Protein AF-A0A535A397-F1 (afdb_monomer)

Foldseek 3Di:
DVPPPVVVLVVQLVVLCVLQVLDDSVVSSVLSCQLVVQLVVCVVCVVVVCVVVVHPHDDVCNNVVSNVVSVVVSSVVSVVVSVVSVVVVVVD

Mean predicted aligned error: 4.18 Å

Radius of gyration: 16.2 Å; Cα contacts (8 Å, |Δi|>4): 38; chains: 1; bounding box: 32×35×49 Å

Secondary structure (DSSP, 8-state):
-TTTHHHHHHHHHHHHHHH-TTS-HHHHHHHHHHHHHHHHHHHHTHHHHHHHHT-SSPPTTHHHHHHHHHHHHHHHHHHHHHHHHHHHHHH-

pLDDT: mean 92.17, std 6.89, range [59.72, 98.19]

Solvent-accessible surface area (backbone atoms only — not comparable to full-atom values): 5248 Å² total; per-residue (Å²): 94,79,87,55,50,50,55,54,52,48,54,46,34,53,50,47,42,68,79,43,69,72,51,53,72,71,55,32,52,49,52,42,51,52,49,55,47,49,60,49,46,56,64,74,43,39,71,60,49,29,62,75,70,73,39,99,64,82,60,92,60,45,74,54,56,49,50,52,50,52,50,54,55,46,50,55,51,50,53,53,51,33,54,50,51,54,51,55,66,72,76,107

Structure (mmCIF, N/CA/C/O backbone):
data_AF-A0A535A397-F1
#
_entry.id   AF-A0A535A397-F1
#
loop_
_atom_site.group_PDB
_atom_site.id
_atom_site.type_symbol
_atom_site.label_atom_id
_atom_site.label_alt_id
_atom_site.label_comp_id
_atom_site.label_asym_id
_atom_site.label_entity_id
_atom_site.label_seq_id
_atom_site.pdbx_PDB_ins_code
_atom_site.Cartn_x
_atom_site.Cartn_y
_atom_site.Cartn_z
_atom_site.occupancy
_atom_site.B_iso_or_equiv
_atom_site.auth_seq_id
_atom_site.auth_comp_id
_atom_site.auth_asym_id
_atom_site.auth_atom_id
_atom_site.pdbx_PDB_model_num
ATOM 1 N N . VAL A 1 1 ? 1.981 19.720 1.846 1.00 86.31 1 VAL A N 1
ATOM 2 C CA . VAL A 1 1 ? 1.420 18.608 2.660 1.00 86.31 1 VAL A CA 1
ATOM 3 C C . VAL A 1 1 ? -0.052 18.846 2.949 1.00 86.31 1 VAL A C 1
ATOM 5 O O . VAL A 1 1 ? -0.852 18.031 2.516 1.00 86.31 1 VAL A O 1
ATOM 8 N N . GLU A 1 2 ? -0.408 19.956 3.601 1.00 95.19 2 GLU A N 1
ATOM 9 C CA . GLU A 1 2 ? -1.797 20.281 3.977 1.00 95.19 2 GLU A CA 1
ATOM 10 C C . GLU A 1 2 ? -2.790 20.307 2.810 1.00 95.19 2 GLU A C 1
ATOM 12 O O . GLU A 1 2 ? -3.906 19.833 2.955 1.00 95.19 2 GLU A O 1
ATOM 17 N N . GLU A 1 3 ? -2.372 20.807 1.649 1.00 91.94 3 GLU A N 1
ATOM 18 C CA . GLU A 1 3 ? -3.254 20.982 0.489 1.00 91.94 3 GLU A CA 1
ATOM 19 C C . GLU A 1 3 ? -3.501 19.691 -0.311 1.00 91.94 3 GLU A C 1
ATOM 21 O O . GLU A 1 3 ? -4.562 19.527 -0.896 1.00 91.94 3 GLU A O 1
ATOM 26 N N . PHE A 1 4 ? -2.548 18.750 -0.314 1.00 89.25 4 PHE A N 1
ATOM 27 C CA . PHE A 1 4 ? -2.581 17.593 -1.227 1.00 89.25 4 PHE A CA 1
ATOM 28 C C . PHE A 1 4 ? -2.391 16.250 -0.530 1.00 89.25 4 PHE A C 1
ATOM 30 O O . PHE A 1 4 ? -3.143 15.313 -0.763 1.00 89.25 4 PHE A O 1
ATOM 37 N N . ILE A 1 5 ? -1.401 16.146 0.358 1.00 92.50 5 ILE A N 1
ATOM 38 C CA . ILE A 1 5 ? -1.085 14.878 1.023 1.00 92.50 5 ILE A CA 1
ATOM 39 C C . ILE A 1 5 ? -2.137 14.571 2.082 1.00 92.50 5 ILE A C 1
ATOM 41 O O . ILE A 1 5 ? -2.698 13.483 2.087 1.00 92.50 5 ILE A O 1
ATOM 45 N N . ARG A 1 6 ? -2.442 15.535 2.958 1.00 94.75 6 ARG A N 1
ATOM 46 C CA . ARG A 1 6 ? -3.382 15.312 4.060 1.00 94.75 6 ARG A CA 1
ATOM 47 C C . ARG A 1 6 ? -4.796 14.950 3.575 1.00 94.75 6 ARG A C 1
ATOM 49 O O . ARG A 1 6 ? -5.352 14.019 4.154 1.00 94.75 6 ARG A O 1
ATOM 56 N N . PRO A 1 7 ? -5.381 15.607 2.553 1.00 96.75 7 PRO A N 1
ATOM 57 C CA . PRO A 1 7 ? -6.696 15.227 2.039 1.00 96.75 7 PRO A CA 1
ATOM 58 C C . PRO A 1 7 ? -6.716 13.806 1.473 1.00 96.75 7 PRO A C 1
ATOM 60 O O . PRO A 1 7 ? -7.554 13.014 1.886 1.00 96.75 7 PRO A O 1
ATOM 63 N N . VAL A 1 8 ? -5.738 13.446 0.636 1.00 95.12 8 VAL A N 1
ATOM 64 C CA . VAL A 1 8 ? -5.647 12.095 0.054 1.00 95.12 8 VAL A CA 1
ATOM 65 C C . VAL A 1 8 ? -5.425 11.038 1.136 1.00 95.12 8 VAL A C 1
ATOM 67 O O . VAL A 1 8 ? -6.055 9.987 1.117 1.00 95.12 8 VAL A O 1
ATOM 70 N N . THR A 1 9 ? -4.568 11.310 2.126 1.00 96.69 9 THR A N 1
ATOM 71 C CA . THR A 1 9 ? -4.376 10.399 3.264 1.00 96.69 9 THR A CA 1
ATOM 72 C C . THR A 1 9 ? -5.678 10.188 4.037 1.00 96.69 9 THR A C 1
ATOM 74 O O . THR A 1 9 ? -5.991 9.050 4.367 1.00 96.69 9 THR A O 1
ATOM 77 N N . ARG A 1 10 ? -6.465 11.244 4.284 1.00 97.31 10 ARG A N 1
ATOM 78 C CA . ARG A 1 10 ? -7.766 11.127 4.966 1.00 97.31 10 ARG A CA 1
ATOM 79 C C . ARG A 1 10 ? -8.773 10.317 4.160 1.00 97.31 10 ARG A C 1
ATOM 81 O O . ARG A 1 10 ? -9.413 9.441 4.723 1.00 97.31 10 ARG A O 1
ATOM 88 N N . GLU A 1 11 ? -8.866 10.557 2.858 1.00 97.88 11 GLU A N 1
ATOM 89 C CA . GLU A 1 11 ? -9.734 9.776 1.972 1.00 97.88 11 GLU A CA 1
ATOM 90 C C . GLU A 1 11 ? -9.353 8.286 1.998 1.00 97.88 11 GLU A C 1
ATOM 92 O O . GLU A 1 11 ? -10.205 7.412 2.145 1.00 97.88 11 GLU A O 1
ATOM 97 N N . MET A 1 12 ? -8.054 7.978 1.964 1.00 97.25 12 MET A N 1
ATOM 98 C CA . MET A 1 12 ? -7.576 6.603 2.119 1.00 97.25 12 MET A CA 1
ATOM 99 C C . MET A 1 12 ? -7.884 6.021 3.508 1.00 97.25 12 MET A C 1
ATOM 101 O O . MET A 1 12 ? -8.238 4.845 3.600 1.00 97.25 12 MET A O 1
ATOM 105 N N . GLU A 1 13 ? -7.761 6.806 4.587 1.00 98.19 13 GLU A N 1
ATOM 106 C CA . GLU A 1 13 ? -8.143 6.384 5.946 1.00 98.19 13 GLU A CA 1
ATOM 107 C C . GLU A 1 13 ? -9.631 6.022 6.009 1.00 98.19 13 GLU A C 1
ATOM 109 O O . GLU A 1 13 ? -9.980 4.987 6.578 1.00 98.19 13 GLU A O 1
ATOM 114 N N . GLU A 1 14 ? -10.498 6.829 5.395 1.00 98.19 14 GLU A N 1
ATOM 115 C CA . GLU A 1 14 ? -11.943 6.587 5.321 1.00 98.19 14 GLU A CA 1
ATOM 116 C C . GLU A 1 14 ? -12.264 5.298 4.555 1.00 98.19 14 GLU A C 1
ATOM 118 O O . GLU A 1 14 ? -13.038 4.469 5.042 1.00 98.19 14 GLU A O 1
ATOM 123 N N . ILE A 1 15 ? -11.611 5.073 3.410 1.00 97.44 15 ILE A N 1
ATOM 124 C CA . ILE A 1 15 ? -11.755 3.839 2.625 1.00 97.44 15 ILE A CA 1
ATOM 125 C C . ILE A 1 15 ? -11.327 2.621 3.450 1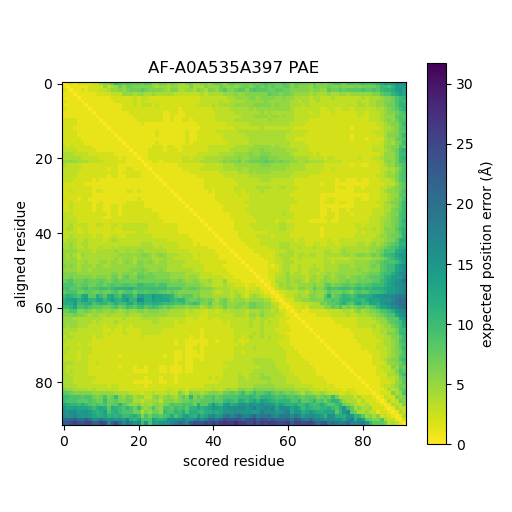.00 97.44 15 ILE A C 1
ATOM 127 O O . ILE A 1 15 ? -12.074 1.649 3.559 1.00 97.44 15 ILE A O 1
ATOM 131 N N . VAL A 1 16 ? -10.143 2.660 4.065 1.00 97.25 16 VAL A N 1
ATOM 132 C CA . VAL A 1 16 ? -9.622 1.529 4.851 1.00 97.25 16 VAL A CA 1
ATOM 133 C C . VAL A 1 16 ? -10.505 1.248 6.069 1.00 97.25 16 VAL A C 1
ATOM 135 O O . VAL A 1 16 ? -10.801 0.086 6.353 1.00 97.25 16 VAL A O 1
ATOM 138 N N . ALA A 1 17 ? -10.965 2.289 6.767 1.00 97.12 17 ALA A N 1
ATOM 139 C CA . ALA A 1 17 ? -11.878 2.146 7.897 1.00 97.12 17 ALA A CA 1
ATOM 140 C C . ALA A 1 17 ? -13.223 1.529 7.479 1.00 97.12 17 ALA A C 1
ATOM 142 O O . ALA A 1 17 ? -13.793 0.741 8.236 1.00 97.12 17 ALA A O 1
ATOM 143 N N . HIS A 1 18 ? -13.711 1.845 6.275 1.00 97.19 18 HIS A N 1
ATOM 144 C CA . HIS A 1 18 ? -14.928 1.252 5.728 1.00 97.19 18 HIS A CA 1
ATOM 145 C C . HIS A 1 18 ? -14.739 -0.220 5.333 1.00 97.19 18 HIS A C 1
ATOM 147 O O . HIS A 1 18 ? -15.578 -1.058 5.660 1.00 97.19 18 HIS A O 1
ATOM 153 N N . LEU A 1 19 ? -13.629 -0.548 4.667 1.00 95.62 19 LEU A N 1
ATOM 154 C CA . LEU A 1 19 ? -13.333 -1.911 4.218 1.00 95.62 19 LEU A CA 1
ATOM 155 C C . LEU A 1 19 ? -13.068 -2.866 5.388 1.00 95.62 19 LEU A C 1
ATOM 157 O O . LEU A 1 19 ? -13.457 -4.033 5.336 1.00 95.62 19 LEU A O 1
ATOM 161 N N . VAL A 1 20 ? -12.412 -2.387 6.452 1.00 95.50 20 VAL A N 1
ATOM 162 C CA . VAL A 1 20 ? -11.989 -3.227 7.582 1.00 95.50 20 VAL A CA 1
ATOM 163 C C . VAL A 1 20 ? -12.334 -2.568 8.931 1.00 95.50 20 VAL A C 1
ATOM 165 O O . VAL A 1 20 ? -11.444 -2.167 9.687 1.00 95.50 20 VAL A O 1
ATOM 168 N N . PRO A 1 21 ? -13.627 -2.521 9.312 1.00 94.44 21 PRO A N 1
ATOM 169 C CA . PRO A 1 21 ? -14.121 -1.732 10.452 1.00 94.44 21 PRO A CA 1
ATOM 170 C C . PRO A 1 21 ? -13.656 -2.226 11.832 1.00 94.44 21 PRO A C 1
ATOM 172 O O . PRO A 1 21 ? -13.889 -1.579 12.849 1.00 94.44 21 PRO A O 1
ATOM 175 N N . ALA A 1 22 ? -13.012 -3.394 11.902 1.00 94.50 2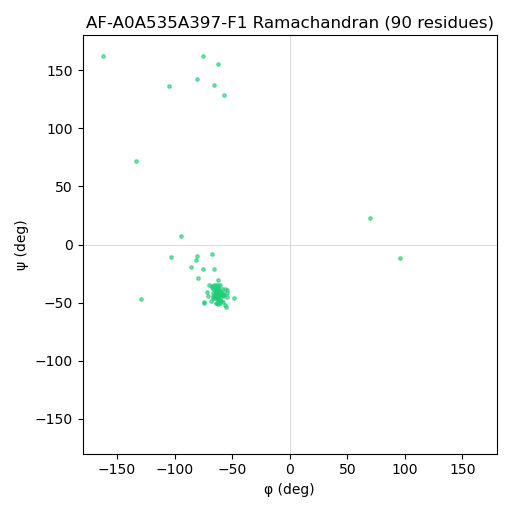2 ALA A N 1
ATOM 176 C CA . ALA A 1 22 ? -12.477 -3.943 13.146 1.00 94.50 22 ALA A CA 1
ATOM 177 C C . ALA A 1 22 ? -11.118 -3.339 13.554 1.00 94.50 22 ALA A C 1
ATOM 179 O O . ALA A 1 22 ? -10.645 -3.624 14.659 1.00 94.50 22 ALA A O 1
ATOM 180 N N . LEU A 1 23 ? -10.473 -2.563 12.677 1.00 95.50 23 LEU A N 1
ATOM 181 C CA . LEU A 1 23 ? -9.190 -1.917 12.953 1.00 95.50 23 LEU A CA 1
ATOM 182 C C . LEU A 1 23 ? -9.381 -0.638 13.776 1.00 95.50 23 LEU A C 1
ATOM 184 O O . LEU A 1 23 ? -10.323 0.121 13.569 1.00 95.50 23 LEU A O 1
ATOM 188 N N . ASP A 1 24 ? -8.463 -0.385 14.709 1.00 95.81 24 ASP A N 1
ATOM 189 C CA . ASP A 1 24 ? -8.395 0.910 15.385 1.00 95.81 24 ASP A CA 1
ATOM 190 C C . ASP A 1 24 ? -7.787 1.988 14.474 1.00 95.81 24 ASP A C 1
ATOM 192 O O . ASP A 1 24 ? -7.096 1.694 13.495 1.00 95.81 24 ASP A O 1
ATOM 196 N N . ARG A 1 25 ? -8.015 3.258 14.828 1.00 95.75 25 ARG A N 1
ATOM 197 C CA . ARG A 1 25 ? -7.566 4.415 14.043 1.00 95.75 25 ARG A CA 1
ATOM 198 C C . ARG A 1 25 ? -6.061 4.396 13.747 1.00 95.75 25 ARG A C 1
ATOM 200 O O . ARG A 1 25 ? -5.657 4.677 12.626 1.00 95.75 25 ARG A O 1
ATOM 207 N N . ARG A 1 26 ? -5.227 4.032 14.724 1.00 96.50 26 ARG A N 1
ATOM 208 C CA . ARG A 1 26 ? -3.765 4.010 14.552 1.00 96.50 26 ARG A CA 1
ATOM 209 C C . ARG A 1 26 ? -3.338 2.924 13.567 1.00 96.50 26 ARG A C 1
ATOM 211 O O . ARG A 1 26 ? -2.366 3.088 12.832 1.00 96.50 26 ARG A O 1
ATOM 218 N N . THR A 1 27 ? -4.038 1.798 13.574 1.00 97.38 27 THR A N 1
ATOM 219 C CA . THR A 1 27 ? -3.797 0.695 12.647 1.00 97.38 27 THR A CA 1
ATOM 220 C C . THR A 1 27 ? -4.252 1.063 11.240 1.00 97.38 27 THR A C 1
ATOM 222 O O . THR A 1 27 ? -3.499 0.821 10.302 1.00 97.38 27 THR A O 1
ATOM 225 N N . VAL A 1 28 ? -5.398 1.737 11.096 1.00 98.12 28 VAL A N 1
ATOM 226 C CA . VAL A 1 28 ? -5.848 2.317 9.816 1.00 98.12 28 VAL A CA 1
ATOM 227 C C . VAL A 1 28 ? -4.791 3.267 9.244 1.00 98.12 28 VAL A C 1
ATOM 229 O O . VAL A 1 28 ? -4.345 3.063 8.117 1.00 98.12 28 VAL A O 1
ATOM 232 N N . GLU A 1 29 ? -4.311 4.230 10.037 1.00 97.75 29 GLU A N 1
ATOM 233 C CA . GLU A 1 29 ? -3.256 5.174 9.630 1.00 97.75 29 GLU A CA 1
ATOM 234 C C . GLU A 1 29 ? -1.995 4.435 9.136 1.00 97.75 29 GLU A C 1
ATOM 236 O O . GLU A 1 29 ? -1.454 4.735 8.070 1.00 97.75 29 GLU A O 1
ATOM 241 N N . ARG A 1 30 ? -1.549 3.398 9.858 1.00 97.81 30 ARG A N 1
ATOM 242 C CA . ARG A 1 30 ? -0.406 2.561 9.445 1.00 97.81 30 ARG A CA 1
ATOM 243 C C . ARG A 1 30 ? -0.659 1.815 8.137 1.00 97.81 30 ARG A C 1
ATOM 245 O O . ARG A 1 30 ? 0.248 1.737 7.310 1.00 97.81 30 ARG A O 1
ATOM 252 N N . CYS A 1 31 ? -1.856 1.270 7.941 1.00 98.00 31 CYS A N 1
ATOM 253 C CA . CYS A 1 31 ? -2.231 0.578 6.710 1.00 98.00 31 CYS A CA 1
ATOM 254 C C . CYS A 1 31 ? -2.237 1.529 5.503 1.00 98.00 31 CYS A C 1
ATOM 256 O O . CYS A 1 31 ? -1.734 1.162 4.437 1.00 98.00 31 CYS A O 1
ATOM 258 N N . VAL A 1 32 ? -2.724 2.762 5.676 1.00 97.88 32 VAL A N 1
ATOM 259 C CA . VAL A 1 32 ? -2.683 3.807 4.641 1.00 97.88 32 VAL A CA 1
ATOM 260 C C . VAL A 1 32 ? -1.242 4.158 4.281 1.00 97.88 32 VAL A C 1
ATOM 262 O O . VAL A 1 32 ? -0.873 4.087 3.106 1.00 97.88 32 VAL A O 1
ATOM 265 N N . PHE A 1 33 ? -0.395 4.444 5.276 1.00 97.06 33 PHE A N 1
ATOM 266 C CA . PHE A 1 33 ? 1.015 4.747 5.023 1.00 97.06 33 PHE A CA 1
ATOM 267 C C . PHE A 1 33 ? 1.750 3.583 4.360 1.00 97.06 33 PHE A C 1
ATOM 269 O O . PHE A 1 33 ? 2.506 3.807 3.420 1.00 97.06 33 PHE A O 1
ATOM 276 N N . SER A 1 34 ? 1.502 2.344 4.789 1.00 97.75 34 SER A N 1
ATOM 277 C CA . SER A 1 34 ? 2.112 1.159 4.179 1.00 97.75 34 SER A CA 1
ATOM 278 C C . SER A 1 34 ? 1.674 0.963 2.725 1.00 97.75 34 SER A C 1
ATOM 280 O O . SER A 1 34 ? 2.475 0.558 1.886 1.00 97.75 34 SER A O 1
ATOM 282 N N . THR A 1 35 ? 0.416 1.256 2.397 1.00 97.19 35 THR A N 1
ATOM 283 C CA . THR A 1 35 ? -0.097 1.149 1.022 1.00 97.19 35 THR A CA 1
ATOM 284 C C . THR A 1 35 ? 0.545 2.200 0.117 1.00 97.19 35 THR A C 1
ATOM 286 O O . THR A 1 35 ? 1.099 1.863 -0.929 1.00 97.19 35 THR A O 1
ATOM 289 N N . ALA A 1 36 ? 0.566 3.464 0.551 1.00 95.38 36 ALA A N 1
ATOM 290 C CA . ALA A 1 36 ? 1.215 4.542 -0.193 1.00 95.38 36 ALA A CA 1
ATOM 291 C C . ALA A 1 36 ? 2.735 4.323 -0.335 1.00 95.38 36 ALA A C 1
ATOM 293 O O . ALA A 1 36 ? 3.305 4.563 -1.401 1.00 95.38 36 ALA A O 1
ATOM 294 N N . ALA A 1 37 ? 3.391 3.819 0.716 1.00 96.31 37 ALA A N 1
ATOM 295 C CA . ALA A 1 37 ? 4.821 3.529 0.710 1.00 96.31 37 ALA A CA 1
ATOM 296 C C . ALA A 1 37 ? 5.196 2.432 -0.291 1.00 96.31 37 ALA A C 1
ATOM 298 O O . ALA A 1 37 ? 6.251 2.534 -0.908 1.00 96.31 37 ALA A O 1
ATOM 299 N N . GLN A 1 38 ? 4.346 1.423 -0.500 1.00 96.56 38 GLN A N 1
ATOM 300 C CA . GLN A 1 38 ? 4.578 0.411 -1.533 1.00 96.56 38 GLN A CA 1
ATOM 301 C C . GLN A 1 38 ? 4.562 1.039 -2.930 1.00 96.56 38 GLN A C 1
ATOM 303 O O . GLN A 1 38 ? 5.523 0.877 -3.679 1.00 96.56 38 GLN A O 1
ATOM 308 N N . ALA A 1 39 ? 3.535 1.828 -3.261 1.00 92.50 39 ALA A N 1
ATOM 309 C CA . ALA A 1 39 ? 3.466 2.517 -4.552 1.00 92.50 39 ALA A CA 1
ATOM 310 C C . ALA A 1 39 ? 4.694 3.419 -4.790 1.00 92.50 39 ALA A C 1
ATOM 312 O O . ALA A 1 39 ? 5.296 3.395 -5.868 1.00 92.50 39 ALA A O 1
ATOM 313 N N . TYR A 1 40 ? 5.106 4.167 -3.762 1.00 93.44 40 TYR A N 1
ATOM 314 C CA . TYR A 1 40 ? 6.325 4.970 -3.807 1.00 93.44 40 TYR A CA 1
ATOM 315 C C . TYR A 1 40 ? 7.579 4.106 -3.996 1.00 93.44 40 TYR A C 1
ATOM 317 O O . TYR A 1 40 ? 8.387 4.396 -4.874 1.00 93.44 40 TYR A O 1
ATOM 325 N N . PHE A 1 41 ? 7.721 3.018 -3.236 1.00 94.38 41 PHE A N 1
ATOM 326 C CA . PHE A 1 41 ? 8.860 2.106 -3.313 1.00 94.38 41 PHE A CA 1
ATOM 327 C C . PHE A 1 41 ? 9.061 1.576 -4.732 1.00 94.38 41 PHE A C 1
ATOM 329 O O . PHE A 1 41 ? 10.136 1.767 -5.298 1.00 94.38 41 PHE A O 1
ATOM 336 N N . TYR A 1 42 ? 8.025 0.991 -5.341 1.00 91.12 42 TYR A N 1
ATOM 337 C CA . TYR A 1 42 ? 8.111 0.451 -6.700 1.00 91.12 42 TYR A CA 1
ATOM 338 C C . TYR A 1 42 ? 8.472 1.527 -7.731 1.00 91.12 42 TYR A C 1
ATOM 340 O O . TYR A 1 42 ? 9.226 1.2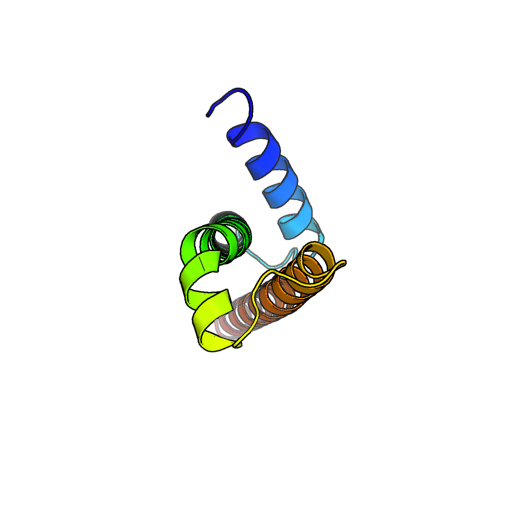61 -8.667 1.00 91.12 42 TYR A O 1
ATOM 348 N N . ARG A 1 43 ? 8.001 2.766 -7.541 1.00 89.94 43 ARG A N 1
ATOM 349 C CA . ARG A 1 43 ? 8.411 3.898 -8.378 1.00 89.94 43 ARG A CA 1
ATOM 350 C C . ARG A 1 43 ? 9.885 4.256 -8.178 1.00 89.94 43 ARG A C 1
ATOM 352 O O . ARG A 1 43 ? 10.576 4.503 -9.165 1.00 89.94 43 ARG A O 1
ATOM 359 N N . SER A 1 44 ? 10.362 4.302 -6.938 1.00 93.69 44 SER A N 1
ATOM 360 C CA . SER A 1 44 ? 11.736 4.690 -6.599 1.00 93.69 44 SER A CA 1
ATOM 361 C C . SER A 1 44 ? 12.773 3.653 -7.02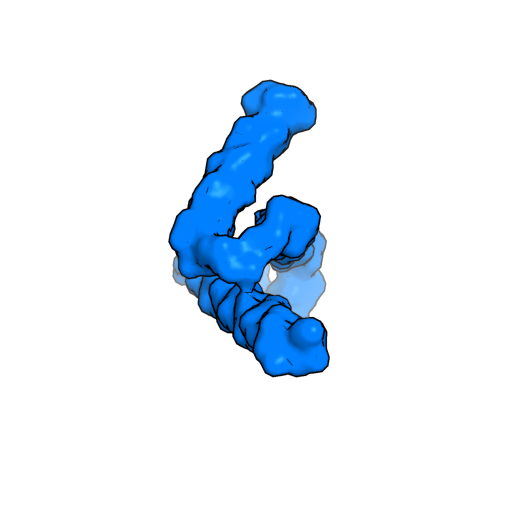2 1.00 93.69 44 SER A C 1
ATOM 363 O O . SER A 1 44 ? 13.867 4.028 -7.435 1.00 93.69 44 SER A O 1
ATOM 365 N N . VAL A 1 45 ? 12.440 2.363 -6.952 1.00 93.12 45 VAL A N 1
ATOM 366 C CA . VAL A 1 45 ? 13.356 1.268 -7.319 1.00 93.12 45 VAL A CA 1
ATOM 367 C C . VAL A 1 45 ? 13.183 0.793 -8.761 1.00 93.12 45 VAL A C 1
ATOM 369 O O . VAL A 1 45 ? 13.805 -0.190 -9.156 1.00 93.12 45 VAL A O 1
ATOM 372 N N . MET A 1 46 ? 12.370 1.486 -9.564 1.00 91.25 46 MET A N 1
ATOM 373 C CA . MET A 1 46 ? 12.059 1.102 -10.943 1.00 91.25 46 MET A CA 1
ATOM 374 C C . MET A 1 46 ? 13.297 0.749 -11.790 1.00 91.25 46 MET A C 1
ATOM 376 O O . MET A 1 46 ? 13.282 -0.323 -12.391 1.00 91.25 46 MET A O 1
ATOM 380 N N . PRO A 1 47 ? 14.403 1.524 -11.786 1.00 91.00 47 PRO A N 1
ATOM 381 C CA . PRO A 1 47 ? 15.596 1.154 -12.551 1.00 91.00 47 PRO A CA 1
ATOM 382 C C . PRO A 1 47 ? 16.208 -0.185 -12.119 1.00 91.00 47 PRO A C 1
ATOM 384 O O . PRO A 1 47 ? 16.564 -1.005 -12.959 1.00 91.00 47 PRO A O 1
ATOM 387 N N . ALA A 1 48 ? 16.299 -0.435 -10.809 1.00 93.56 48 ALA A N 1
ATOM 388 C CA . ALA A 1 48 ? 16.829 -1.692 -10.283 1.00 93.56 48 ALA A CA 1
ATOM 389 C C . ALA A 1 48 ? 15.905 -2.869 -10.617 1.00 93.56 48 ALA A C 1
ATOM 391 O O . ALA A 1 48 ? 16.368 -3.947 -10.971 1.00 93.56 48 ALA A O 1
ATOM 392 N N . MET A 1 49 ? 14.595 -2.649 -10.557 1.00 89.62 49 MET A N 1
ATOM 393 C CA . MET A 1 49 ? 13.603 -3.667 -10.874 1.00 89.62 49 MET A CA 1
ATOM 394 C C . MET A 1 49 ? 13.625 -4.047 -12.355 1.00 89.62 49 MET A C 1
ATOM 396 O O . MET A 1 49 ? 13.580 -5.229 -12.668 1.00 89.62 49 MET A O 1
ATOM 400 N N . LEU A 1 50 ? 13.761 -3.074 -13.259 1.00 90.75 50 LEU A N 1
ATOM 401 C CA . LEU A 1 50 ? 13.927 -3.328 -14.693 1.00 90.75 50 LEU A CA 1
ATOM 402 C C . LEU A 1 50 ? 15.190 -4.149 -14.982 1.00 90.75 50 LEU A C 1
ATOM 404 O O . LEU A 1 50 ? 15.128 -5.124 -15.726 1.00 90.75 50 LEU A O 1
ATOM 408 N N . LEU A 1 51 ? 16.305 -3.829 -14.314 1.00 94.00 51 LEU A N 1
ATOM 409 C CA . LEU A 1 51 ? 17.535 -4.625 -14.396 1.00 94.00 51 LEU A CA 1
ATOM 410 C C . LEU A 1 51 ? 17.338 -6.058 -13.883 1.00 94.00 51 LEU A C 1
ATOM 412 O O . LEU A 1 51 ? 17.809 -6.997 -14.516 1.00 94.00 51 LEU A O 1
ATOM 416 N N . MET A 1 52 ? 16.634 -6.237 -12.762 1.00 90.69 52 MET A N 1
ATOM 417 C CA . MET A 1 52 ? 16.337 -7.563 -12.204 1.00 90.69 52 MET A CA 1
ATOM 418 C C . MET A 1 52 ? 15.414 -8.393 -13.103 1.00 90.69 52 MET A C 1
ATOM 420 O O . MET A 1 52 ? 15.565 -9.611 -13.161 1.00 90.69 52 MET A O 1
ATOM 424 N N . LEU A 1 53 ? 14.467 -7.747 -13.786 1.00 86.19 53 LEU A N 1
ATOM 425 C CA . LEU A 1 53 ? 13.527 -8.393 -14.704 1.00 86.19 53 LEU A CA 1
ATOM 426 C C . LEU A 1 53 ? 14.125 -8.637 -16.098 1.00 86.19 53 LEU A C 1
ATOM 428 O O . LEU A 1 53 ? 13.548 -9.389 -16.875 1.00 86.19 53 LEU A O 1
ATOM 432 N N . GLY A 1 54 ? 15.269 -8.025 -16.420 1.00 91.69 54 GLY A N 1
ATOM 433 C CA . GLY A 1 54 ? 15.851 -8.076 -17.763 1.00 91.69 54 GLY A CA 1
ATOM 434 C C . GLY A 1 54 ? 15.044 -7.292 -18.802 1.00 91.69 54 GLY A C 1
ATOM 435 O O . GLY A 1 54 ? 15.156 -7.565 -19.995 1.00 91.69 54 GLY A O 1
ATOM 436 N N . GLU A 1 55 ? 14.239 -6.324 -18.360 1.00 88.44 55 GLU A N 1
ATOM 437 C CA . GLU A 1 55 ? 13.318 -5.567 -19.206 1.00 88.44 55 GLU A CA 1
ATOM 438 C C . GLU A 1 55 ? 13.847 -4.147 -19.467 1.00 88.44 55 GLU A C 1
ATOM 440 O O . GLU A 1 55 ? 14.303 -3.474 -18.539 1.00 88.44 55 GLU A O 1
ATOM 445 N N . PRO A 1 56 ? 13.769 -3.630 -20.706 1.00 87.81 56 PRO A N 1
ATOM 446 C CA . PRO A 1 56 ? 14.271 -2.294 -21.035 1.00 87.81 56 PRO A CA 1
ATOM 447 C C . PRO A 1 56 ? 13.348 -1.170 -20.537 1.00 87.81 56 PRO A C 1
ATOM 449 O O . PRO A 1 56 ? 13.772 -0.021 -20.413 1.00 87.81 56 PRO A O 1
ATOM 452 N N . ALA A 1 57 ? 12.079 -1.486 -20.283 1.00 87.31 57 ALA A N 1
ATOM 453 C CA . ALA A 1 57 ? 11.059 -0.586 -19.765 1.00 87.31 57 ALA A CA 1
ATOM 454 C C . ALA A 1 57 ? 9.898 -1.410 -19.200 1.00 87.31 57 ALA A C 1
ATOM 456 O O . ALA A 1 57 ? 9.734 -2.576 -19.551 1.00 87.31 57 ALA A O 1
ATOM 457 N N . TYR A 1 58 ? 9.052 -0.803 -18.366 1.00 81.31 58 TYR A N 1
ATOM 458 C CA . TYR A 1 58 ? 7.847 -1.498 -17.930 1.00 81.31 58 TYR A CA 1
ATOM 459 C C . TYR A 1 58 ? 6.886 -1.730 -19.099 1.00 81.31 58 TYR A C 1
ATOM 461 O O . TYR A 1 58 ? 6.661 -0.803 -19.888 1.00 81.31 58 TYR A O 1
ATOM 469 N N . PRO A 1 59 ? 6.278 -2.926 -19.195 1.00 79.75 59 PRO A N 1
ATOM 470 C CA . PRO A 1 59 ? 5.299 -3.209 -20.228 1.00 79.75 59 PRO A CA 1
ATOM 471 C C . PRO A 1 59 ? 4.086 -2.284 -20.094 1.00 79.75 59 PRO A C 1
ATOM 473 O O . PRO A 1 59 ? 3.758 -1.762 -19.021 1.00 79.75 59 PRO A O 1
ATOM 476 N N . ARG A 1 60 ? 3.384 -2.073 -21.212 1.00 83.75 60 ARG A N 1
ATOM 477 C CA . ARG A 1 60 ? 2.103 -1.358 -21.185 1.00 83.75 60 ARG A CA 1
ATOM 478 C C . ARG A 1 60 ? 1.158 -2.083 -20.228 1.00 83.75 60 ARG A C 1
ATOM 480 O O . ARG A 1 60 ? 0.962 -3.279 -20.367 1.00 83.75 60 ARG A O 1
ATOM 487 N N . GLY A 1 61 ? 0.565 -1.345 -19.293 1.00 83.12 61 GLY A N 1
ATOM 488 C CA . GLY A 1 61 ? -0.331 -1.911 -18.279 1.00 83.12 61 GLY A CA 1
ATOM 489 C C . GLY A 1 61 ? 0.339 -2.236 -16.943 1.00 83.12 61 GLY A C 1
ATOM 490 O O . GLY A 1 61 ? -0.375 -2.369 -15.956 1.00 83.12 61 GLY A O 1
ATOM 491 N N . PHE A 1 62 ? 1.674 -2.219 -16.853 1.00 83.19 62 PHE A N 1
ATOM 492 C CA . PHE A 1 62 ? 2.392 -2.554 -15.618 1.00 83.19 62 PHE A CA 1
ATOM 493 C C . PHE A 1 62 ? 1.946 -1.730 -14.402 1.00 83.19 62 PHE A C 1
ATOM 495 O O . PHE A 1 62 ? 1.805 -2.256 -13.308 1.00 83.19 62 PHE A O 1
ATOM 502 N N . SER A 1 63 ? 1.672 -0.431 -14.569 1.00 85.12 63 SER A N 1
ATOM 503 C CA . SER A 1 63 ? 1.180 0.401 -13.460 1.00 85.12 63 SER A CA 1
ATOM 504 C C . SER A 1 63 ? -0.176 -0.060 -12.922 1.00 85.12 63 SER A C 1
ATOM 506 O O . SER A 1 63 ? -0.444 0.118 -11.737 1.00 85.12 63 SER A O 1
ATOM 508 N N . ARG A 1 64 ? -1.025 -0.644 -13.776 1.00 91.25 64 ARG A N 1
ATOM 509 C CA . ARG A 1 64 ? -2.319 -1.202 -13.378 1.00 91.25 64 ARG A CA 1
ATOM 510 C C . ARG A 1 64 ? -2.128 -2.514 -12.629 1.00 91.25 64 ARG A C 1
ATOM 512 O O . ARG A 1 64 ? -2.646 -2.642 -11.529 1.00 91.25 64 ARG A O 1
ATOM 519 N N . GLU A 1 65 ? -1.338 -3.424 -13.188 1.00 91.31 65 GLU A N 1
ATOM 520 C CA . GLU A 1 65 ? -1.003 -4.707 -12.554 1.00 91.31 65 GLU A CA 1
ATOM 521 C C . GLU A 1 65 ? -0.336 -4.494 -11.191 1.00 91.31 65 GLU A C 1
ATOM 523 O O . GLU A 1 65 ? -0.674 -5.143 -10.206 1.00 91.31 65 GLU A O 1
ATOM 528 N N . LEU A 1 66 ? 0.564 -3.515 -11.101 1.00 90.44 66 LEU A N 1
ATOM 529 C CA . LEU A 1 66 ? 1.204 -3.149 -9.850 1.00 90.44 66 LEU A CA 1
ATOM 530 C C . LEU A 1 66 ? 0.204 -2.591 -8.831 1.00 90.44 66 LEU A C 1
ATOM 532 O O . LEU A 1 66 ? 0.289 -2.918 -7.650 1.00 90.44 66 LEU A O 1
ATOM 536 N N . ALA A 1 67 ? -0.729 -1.741 -9.264 1.00 93.94 67 ALA A N 1
ATOM 537 C CA . ALA A 1 67 ? -1.765 -1.216 -8.382 1.00 93.94 67 ALA A CA 1
ATOM 538 C C . ALA A 1 67 ? -2.690 -2.332 -7.872 1.00 93.94 67 ALA A C 1
ATOM 540 O O . ALA A 1 67 ? -3.017 -2.347 -6.687 1.00 93.94 67 ALA A O 1
ATOM 541 N N . GLU A 1 68 ? -3.060 -3.279 -8.738 1.00 96.19 68 GLU A N 1
ATOM 542 C CA . GLU A 1 68 ? -3.828 -4.476 -8.374 1.00 96.19 68 GLU A CA 1
ATOM 543 C C . GLU A 1 68 ? -3.066 -5.328 -7.352 1.00 96.19 68 GLU A C 1
ATOM 545 O O . GLU A 1 68 ? -3.617 -5.658 -6.302 1.00 96.19 68 GLU A O 1
ATOM 550 N N . HIS A 1 69 ? -1.777 -5.584 -7.589 1.00 95.06 69 HIS A N 1
ATOM 551 C CA . HIS A 1 69 ? -0.916 -6.320 -6.664 1.00 95.06 69 HIS A CA 1
ATOM 552 C C . HIS A 1 69 ? -0.805 -5.642 -5.291 1.00 95.06 69 HIS A C 1
ATOM 554 O O . HIS A 1 69 ? -0.983 -6.288 -4.258 1.00 95.06 69 HIS A O 1
ATOM 560 N N . VAL A 1 70 ? -0.531 -4.332 -5.262 1.00 96.62 70 VAL A N 1
ATOM 561 C CA . VAL A 1 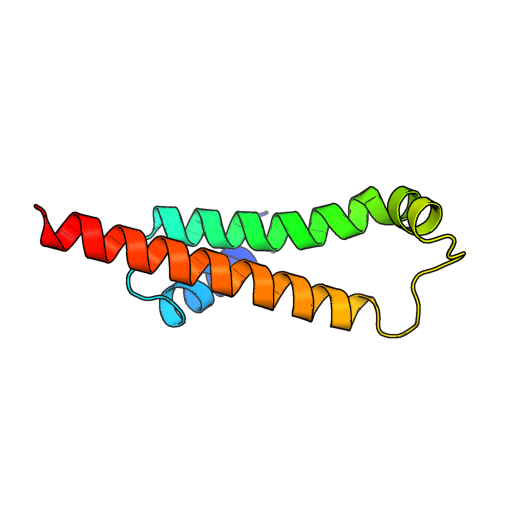70 ? -0.437 -3.566 -4.010 1.00 96.62 70 VAL A CA 1
ATOM 562 C C . VAL A 1 70 ? -1.774 -3.583 -3.270 1.00 96.62 70 VAL A C 1
ATOM 564 O O . VAL A 1 70 ? -1.784 -3.730 -2.049 1.00 96.62 70 VAL A O 1
ATOM 567 N N . ALA A 1 71 ? -2.897 -3.462 -3.983 1.00 96.50 71 ALA A N 1
ATOM 568 C CA . ALA A 1 71 ? -4.221 -3.536 -3.377 1.00 96.50 71 ALA A CA 1
ATOM 569 C C . ALA A 1 71 ? -4.482 -4.917 -2.758 1.00 96.50 71 ALA A C 1
ATOM 571 O O . ALA A 1 71 ? -4.844 -4.988 -1.584 1.00 96.50 71 ALA A O 1
ATOM 572 N N . GLU A 1 72 ? -4.247 -6.002 -3.500 1.00 97.69 72 GLU A N 1
ATOM 573 C CA . GLU A 1 72 ? -4.426 -7.377 -3.018 1.00 97.69 72 GLU A CA 1
ATOM 574 C C . GLU A 1 72 ? -3.569 -7.655 -1.774 1.00 97.69 72 GLU A C 1
ATOM 576 O O . GLU A 1 72 ? -4.082 -8.097 -0.740 1.00 97.69 72 GLU A O 1
ATOM 581 N N . PHE A 1 73 ? -2.276 -7.324 -1.836 1.00 97.56 73 PHE A N 1
ATOM 582 C CA . PHE A 1 73 ? -1.347 -7.529 -0.728 1.00 97.56 73 PHE A CA 1
ATOM 583 C C . PHE A 1 73 ? -1.748 -6.722 0.515 1.00 97.56 73 PHE A C 1
ATOM 585 O O . PHE A 1 73 ? -1.793 -7.253 1.631 1.00 97.56 73 PHE A O 1
ATOM 592 N N . SER A 1 74 ? -2.081 -5.441 0.332 1.00 97.62 74 SER A N 1
ATOM 593 C CA . SER A 1 74 ? -2.510 -4.570 1.425 1.00 97.62 74 SER A CA 1
ATOM 594 C C . SER A 1 74 ? -3.810 -5.052 2.073 1.00 97.62 74 SER A C 1
ATOM 596 O O . SER A 1 74 ? -3.884 -5.087 3.304 1.00 97.62 74 SER A O 1
ATOM 598 N N . LEU A 1 75 ? -4.811 -5.458 1.284 1.00 96.81 75 LEU A N 1
ATOM 599 C CA . LEU A 1 75 ? -6.090 -5.960 1.799 1.00 96.81 75 LEU A CA 1
ATOM 600 C C . LEU A 1 75 ? -5.899 -7.238 2.622 1.00 96.81 75 LEU A C 1
ATOM 602 O O . LEU A 1 75 ? -6.365 -7.299 3.762 1.00 96.81 75 LEU A O 1
ATOM 606 N N . GLY A 1 76 ? -5.126 -8.205 2.120 1.00 96.94 76 GLY A N 1
ATOM 607 C CA . GLY A 1 76 ? -4.807 -9.422 2.874 1.00 96.94 76 GLY A CA 1
ATOM 608 C C . GLY A 1 76 ? -4.090 -9.126 4.201 1.00 96.94 76 GLY A C 1
ATOM 609 O O . GLY A 1 76 ? -4.392 -9.723 5.241 1.00 96.94 76 GLY A O 1
ATOM 610 N N . GLY A 1 77 ? -3.184 -8.141 4.209 1.00 96.81 77 GLY A N 1
ATOM 611 C CA . GLY A 1 77 ? -2.541 -7.652 5.430 1.00 96.81 77 GLY A CA 1
ATOM 612 C C . GLY A 1 77 ? -3.535 -7.050 6.432 1.00 96.81 77 GLY A C 1
ATOM 613 O O . GLY A 1 77 ? -3.501 -7.384 7.622 1.00 96.81 77 GLY A O 1
ATOM 614 N N . MET A 1 78 ? -4.454 -6.201 5.962 1.00 97.06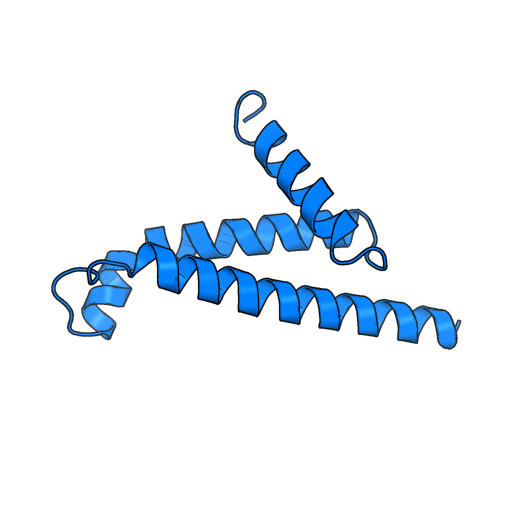 78 MET A N 1
ATOM 615 C CA . MET A 1 78 ? -5.486 -5.575 6.799 1.00 97.06 78 MET A CA 1
ATOM 616 C C . MET A 1 78 ? -6.441 -6.615 7.401 1.00 97.06 78 MET A C 1
ATOM 618 O O . MET A 1 78 ? -6.725 -6.572 8.602 1.00 97.06 78 MET A O 1
ATOM 622 N N . GLU A 1 79 ? -6.885 -7.596 6.613 1.00 96.06 79 GLU A N 1
ATOM 623 C CA . GLU A 1 79 ? -7.722 -8.703 7.087 1.00 96.06 79 GLU A CA 1
ATOM 624 C C . GLU A 1 79 ? -7.023 -9.516 8.181 1.00 96.06 79 GLU A C 1
ATOM 626 O O . GLU A 1 79 ? -7.624 -9.861 9.211 1.00 96.06 79 GLU A O 1
ATOM 631 N N . ARG A 1 80 ? -5.724 -9.786 8.003 1.00 96.44 80 ARG A N 1
ATOM 632 C CA . ARG A 1 80 ? -4.919 -10.515 8.986 1.00 96.44 80 ARG A CA 1
ATOM 633 C C . ARG A 1 80 ? -4.793 -9.754 10.30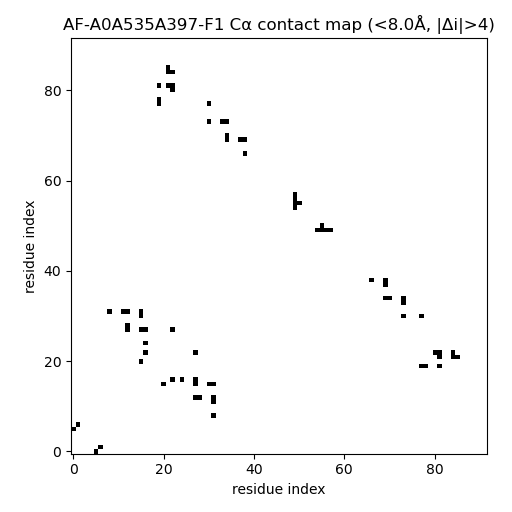4 1.00 96.44 80 ARG A C 1
ATOM 635 O O . ARG A 1 80 ? -4.889 -10.385 11.367 1.00 96.44 80 ARG A O 1
ATOM 642 N N . LEU A 1 81 ? -4.595 -8.437 10.243 1.00 96.31 81 LEU A N 1
ATOM 643 C CA . LEU A 1 81 ? -4.558 -7.551 11.411 1.00 96.31 81 LEU A CA 1
ATOM 644 C C . LEU A 1 81 ? -5.916 -7.528 12.122 1.00 96.31 81 LEU A C 1
ATOM 646 O O . LEU A 1 81 ? -5.981 -7.749 13.331 1.00 96.31 81 LEU A O 1
ATOM 650 N N . ALA A 1 82 ? -7.013 -7.388 11.377 1.00 94.00 82 ALA A N 1
ATOM 651 C CA . ALA A 1 82 ? -8.364 -7.416 11.932 1.00 94.00 82 ALA A CA 1
ATOM 652 C C . ALA A 1 82 ? -8.689 -8.750 12.620 1.00 94.00 82 ALA A C 1
ATOM 654 O O . ALA A 1 82 ? -9.288 -8.786 13.701 1.00 94.00 82 ALA A O 1
ATOM 655 N N . ALA A 1 83 ? -8.260 -9.872 12.035 1.00 93.25 83 ALA A N 1
ATOM 656 C CA . ALA A 1 83 ? -8.385 -11.184 12.658 1.00 93.25 83 ALA A CA 1
ATOM 657 C C . ALA A 1 83 ? -7.593 -11.289 13.973 1.00 93.25 83 ALA A C 1
ATOM 659 O O . ALA A 1 83 ? -8.087 -11.893 14.928 1.00 93.25 83 ALA A O 1
ATOM 660 N N . ALA A 1 84 ? -6.400 -10.691 14.050 1.00 90.56 84 ALA A N 1
ATOM 661 C CA . ALA A 1 84 ? -5.607 -10.653 15.278 1.00 90.56 84 ALA A CA 1
ATOM 662 C C . ALA A 1 84 ? -6.299 -9.827 16.377 1.00 90.56 84 ALA A C 1
ATOM 664 O O . ALA A 1 84 ? -6.449 -10.321 17.495 1.00 90.56 84 ALA A O 1
ATOM 665 N N . THR A 1 85 ? -6.822 -8.641 16.048 1.00 85.75 85 THR A N 1
ATOM 666 C CA . THR A 1 85 ? -7.572 -7.786 16.988 1.00 85.75 85 THR A CA 1
ATOM 667 C C . THR A 1 85 ? -8.790 -8.504 17.570 1.00 85.75 85 THR A C 1
ATOM 669 O O . THR A 1 85 ? -9.024 -8.463 18.780 1.00 85.75 85 THR A O 1
ATOM 672 N N . ARG A 1 86 ? -9.549 -9.230 16.736 1.00 82.69 86 ARG A N 1
ATOM 673 C CA . ARG A 1 86 ? -10.698 -10.030 17.201 1.00 82.69 86 ARG A CA 1
ATOM 674 C C . ARG A 1 86 ? -10.299 -11.139 18.172 1.00 82.69 86 ARG A C 1
ATOM 676 O O . ARG A 1 86 ? -11.052 -11.412 19.100 1.00 82.69 86 ARG A O 1
ATOM 683 N N . ARG A 1 87 ? -9.144 -11.784 17.973 1.00 80.44 87 ARG A N 1
ATOM 684 C CA . ARG A 1 87 ? -8.653 -12.820 18.899 1.00 80.44 87 ARG A CA 1
ATOM 685 C C . ARG A 1 87 ? -8.296 -12.229 20.257 1.00 80.44 87 ARG A C 1
ATOM 687 O O . ARG A 1 87 ? -8.754 -12.766 21.254 1.00 80.44 87 ARG A O 1
ATOM 694 N N . VAL A 1 88 ? -7.573 -11.108 20.281 1.00 79.31 88 VAL A N 1
ATOM 695 C CA . VAL A 1 88 ? -7.203 -10.417 21.531 1.00 79.31 88 VAL A CA 1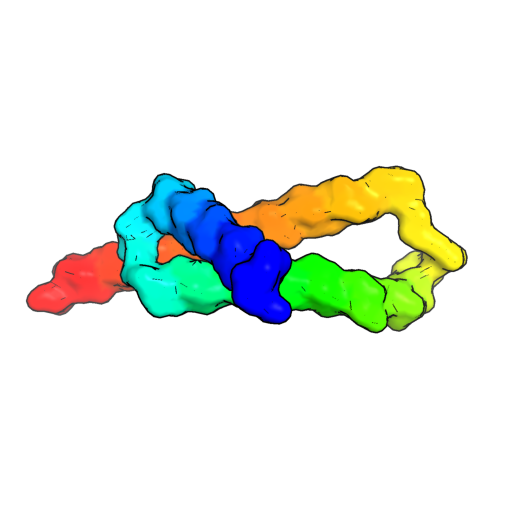
ATOM 696 C C . VAL A 1 88 ? -8.446 -10.040 22.341 1.00 79.31 88 VAL A C 1
ATOM 698 O O . VAL A 1 88 ? -8.496 -10.304 23.537 1.00 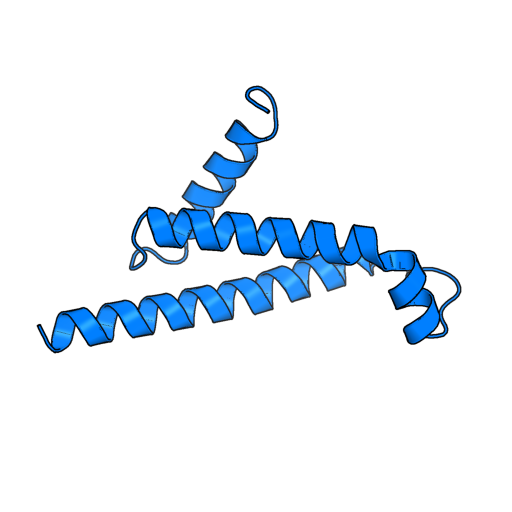79.31 88 VAL A O 1
ATOM 701 N N . ARG A 1 89 ? -9.488 -9.509 21.686 1.00 76.06 89 ARG A N 1
ATOM 702 C CA . ARG A 1 89 ? -10.761 -9.166 22.348 1.00 76.06 89 ARG A CA 1
ATOM 703 C C . ARG A 1 89 ? -11.549 -10.364 22.886 1.00 76.06 89 ARG A C 1
ATOM 705 O O . ARG A 1 89 ? -12.418 -10.162 23.715 1.00 76.06 89 ARG A O 1
ATOM 712 N N . ARG A 1 90 ? -11.316 -11.583 22.388 1.00 72.50 90 ARG A N 1
ATOM 713 C CA . ARG A 1 90 ? -12.003 -12.798 22.868 1.00 72.50 90 ARG A CA 1
ATOM 714 C C . ARG A 1 90 ? -11.331 -13.429 24.087 1.00 72.50 90 ARG A C 1
ATOM 716 O O . ARG A 1 90 ? -11.947 -14.269 24.729 1.00 72.50 90 ARG A O 1
ATOM 723 N N . THR A 1 91 ? -10.064 -13.107 24.327 1.00 70.44 91 THR A N 1
ATOM 724 C CA . THR A 1 91 ? -9.254 -13.657 25.425 1.00 70.44 91 THR A CA 1
ATOM 725 C C . THR A 1 91 ? -9.091 -12.696 26.601 1.00 70.44 91 THR A C 1
ATOM 727 O O . THR A 1 91 ? -8.557 -13.110 27.625 1.00 70.44 91 THR A O 1
ATOM 730 N N . ALA A 1 92 ? -9.488 -11.434 26.427 1.00 59.72 92 ALA A N 1
ATOM 731 C CA . ALA A 1 92 ? -9.575 -10.419 27.476 1.00 59.72 92 ALA A CA 1
ATOM 732 C C . ALA A 1 92 ? -10.978 -10.426 28.090 1.00 59.72 92 ALA A C 1
ATOM 734 O O . ALA A 1 92 ? -11.070 -10.184 29.311 1.00 59.72 92 ALA A O 1
#

Sequence (92 aa):
VEEFIRPVTREMEEIVAHLVPALDRRTVERCVFSTAAQAYFYRSVMPAMLLMLGEPAYPRGFSRELAEHVAEFSLGGMERLAAATRRVRRTA

Nearest PDB structures (foldseek):
  5zhy-assembly2_E  TM=3.405E-01  e=4.877E+00  Human coronavirus 229E